Protein AF-A0A6Y3YWZ5-F1 (afdb_monomer)

Structure (mmCIF, N/CA/C/O backbone):
data_AF-A0A6Y3YWZ5-F1
#
_entry.id   AF-A0A6Y3YWZ5-F1
#
loop_
_atom_site.group_PDB
_atom_site.id
_atom_site.type_symbol
_atom_site.label_atom_id
_atom_site.label_alt_id
_atom_site.label_comp_id
_atom_site.label_asym_id
_atom_site.label_entity_id
_atom_site.label_seq_id
_atom_site.pdbx_PDB_ins_code
_atom_site.Cartn_x
_atom_site.Cartn_y
_atom_site.Cartn_z
_atom_site.occupancy
_atom_site.B_iso_or_equiv
_atom_site.auth_seq_id
_atom_site.auth_comp_id
_atom_site.auth_asym_id
_atom_site.auth_atom_id
_atom_site.pdbx_PDB_model_num
ATOM 1 N N . VAL A 1 1 ? 1.043 -9.529 -1.477 1.00 75.31 1 VAL A N 1
ATOM 2 C CA . VAL A 1 1 ? 0.853 -9.818 -2.928 1.00 75.31 1 VAL A CA 1
ATOM 3 C C . VAL A 1 1 ? -0.175 -8.912 -3.631 1.00 75.31 1 VAL A C 1
ATOM 5 O O . VAL A 1 1 ? 0.012 -8.634 -4.808 1.00 75.31 1 VAL A O 1
ATOM 8 N N . HIS A 1 2 ? -1.259 -8.441 -2.984 1.00 95.69 2 HIS A N 1
ATOM 9 C CA . HIS A 1 2 ? -2.296 -7.606 -3.640 1.00 95.69 2 HIS A CA 1
ATOM 10 C C . HIS A 1 2 ? -1.733 -6.397 -4.418 1.00 95.69 2 HIS A C 1
ATOM 12 O O . HIS A 1 2 ? -1.987 -6.279 -5.613 1.00 95.69 2 HIS A O 1
ATOM 18 N N . TRP A 1 3 ? -0.910 -5.565 -3.774 1.00 96.81 3 TRP A N 1
ATOM 19 C CA . TRP A 1 3 ? -0.380 -4.334 -4.374 1.00 96.81 3 TRP A CA 1
ATOM 20 C C . TRP A 1 3 ? 0.557 -4.556 -5.559 1.00 96.81 3 TRP A C 1
ATOM 22 O O . TRP A 1 3 ? 0.461 -3.835 -6.542 1.00 96.81 3 TRP A O 1
ATOM 32 N N . VAL A 1 4 ? 1.387 -5.600 -5.518 1.00 95.56 4 VAL A N 1
ATOM 33 C CA . VAL A 1 4 ? 2.262 -5.963 -6.646 1.00 95.56 4 VAL A CA 1
ATOM 34 C C . VAL A 1 4 ? 1.430 -6.344 -7.874 1.00 95.56 4 VAL A C 1
ATOM 36 O O . VAL A 1 4 ? 1.696 -5.879 -8.976 1.00 95.56 4 VAL A O 1
ATOM 39 N N . ARG A 1 5 ? 0.357 -7.129 -7.689 1.00 96.75 5 ARG A N 1
ATOM 40 C CA . ARG A 1 5 ? -0.565 -7.472 -8.787 1.00 96.75 5 ARG A CA 1
ATOM 41 C C . ARG A 1 5 ? -1.290 -6.243 -9.333 1.00 96.75 5 ARG A C 1
ATOM 43 O O . ARG A 1 5 ? -1.468 -6.138 -10.541 1.00 96.75 5 ARG A O 1
ATOM 50 N N . ALA A 1 6 ? -1.716 -5.332 -8.458 1.00 97.44 6 ALA A N 1
ATOM 51 C CA . ALA A 1 6 ? -2.364 -4.087 -8.863 1.00 97.44 6 ALA A CA 1
ATOM 52 C C . ALA A 1 6 ? -1.416 -3.193 -9.681 1.00 97.44 6 ALA A C 1
ATOM 54 O O . ALA A 1 6 ? -1.818 -2.704 -10.730 1.00 97.44 6 ALA A O 1
ATOM 55 N N . PHE A 1 7 ? -0.160 -3.062 -9.250 1.00 97.19 7 PHE A N 1
ATOM 56 C CA . PHE A 1 7 ? 0.890 -2.335 -9.964 1.00 97.19 7 PHE A CA 1
ATOM 57 C C . PHE A 1 7 ? 1.151 -2.913 -11.361 1.00 97.19 7 PHE A C 1
ATOM 59 O O . PHE A 1 7 ? 1.114 -2.184 -12.347 1.00 97.19 7 PHE A O 1
ATOM 66 N N . ILE A 1 8 ? 1.315 -4.237 -11.466 1.00 96.56 8 ILE A N 1
ATOM 67 C CA . ILE A 1 8 ? 1.505 -4.926 -12.753 1.00 96.56 8 ILE A CA 1
ATOM 68 C C . ILE A 1 8 ? 0.329 -4.664 -13.696 1.00 96.56 8 ILE A C 1
ATOM 70 O O . ILE A 1 8 ? 0.524 -4.351 -14.866 1.00 96.56 8 ILE A O 1
ATOM 74 N N . ARG A 1 9 ? -0.904 -4.775 -13.191 1.00 97.56 9 ARG A N 1
ATOM 75 C CA . ARG A 1 9 ? -2.115 -4.548 -13.992 1.00 97.56 9 ARG A CA 1
ATOM 76 C C . ARG A 1 9 ? -2.263 -3.096 -14.427 1.00 97.56 9 ARG A C 1
ATOM 78 O O . ARG A 1 9 ? -2.631 -2.863 -15.571 1.00 97.56 9 ARG A O 1
ATOM 85 N N . PHE A 1 10 ? -1.955 -2.145 -13.547 1.00 97.81 10 PHE A N 1
ATOM 86 C CA . PHE A 1 10 ? -1.946 -0.720 -13.877 1.00 97.81 10 PHE A CA 1
ATOM 87 C C . PHE A 1 10 ? -0.986 -0.420 -15.037 1.00 97.81 10 PHE A C 1
ATOM 89 O O . PHE A 1 10 ? -1.316 0.353 -15.926 1.00 97.81 10 PHE A O 1
ATOM 96 N N . HIS A 1 11 ? 0.150 -1.121 -15.084 1.00 97.69 11 HIS A N 1
ATOM 97 C CA . HIS A 1 11 ? 1.150 -1.011 -16.148 1.00 97.69 11 HIS A CA 1
ATOM 98 C C . HIS A 1 11 ? 0.939 -1.972 -17.324 1.00 97.69 11 HIS A C 1
ATOM 100 O O . HIS A 1 11 ? 1.894 -2.253 -18.048 1.00 97.69 11 HIS A O 1
ATOM 106 N N . GLY A 1 12 ? -0.275 -2.495 -17.523 1.00 97.00 12 GLY A N 1
ATOM 107 C CA . GLY A 1 12 ? -0.608 -3.316 -18.692 1.00 97.00 12 GLY A CA 1
ATOM 108 C C . GLY A 1 12 ? 0.037 -4.705 -18.701 1.00 97.00 12 GLY A C 1
ATOM 109 O O . GLY A 1 12 ? 0.314 -5.249 -19.761 1.00 97.00 12 GLY A O 1
ATOM 110 N N . VAL A 1 13 ? 0.294 -5.287 -17.526 1.00 95.56 13 VAL A N 1
ATOM 111 C CA . VAL A 1 13 ? 0.911 -6.619 -17.364 1.00 95.56 13 VAL A CA 1
ATOM 112 C C . VAL A 1 13 ? 2.350 -6.692 -17.900 1.00 95.56 13 VAL A C 1
ATOM 114 O O . VAL A 1 13 ? 2.870 -7.763 -18.207 1.00 95.56 13 VAL A O 1
ATOM 117 N N . ARG A 1 14 ? 3.039 -5.547 -17.957 1.00 94.75 14 ARG A N 1
ATOM 118 C CA . ARG A 1 14 ? 4.482 -5.502 -18.212 1.00 94.75 14 ARG A CA 1
ATOM 119 C C . ARG A 1 14 ? 5.252 -6.172 -17.075 1.00 94.75 14 ARG A C 1
ATOM 121 O O . ARG A 1 14 ? 4.851 -6.109 -15.908 1.00 94.75 14 ARG A O 1
ATOM 128 N N . HIS A 1 15 ? 6.371 -6.806 -17.419 1.00 92.88 15 HIS A N 1
ATOM 129 C CA . HIS A 1 15 ? 7.212 -7.469 -16.433 1.00 92.88 15 HIS A CA 1
ATOM 130 C C . HIS A 1 15 ? 7.807 -6.430 -15.461 1.00 92.88 15 HIS A C 1
ATOM 132 O O . HIS A 1 15 ? 8.466 -5.499 -15.913 1.00 92.88 15 HIS A O 1
ATOM 138 N N . PRO A 1 16 ? 7.646 -6.570 -14.133 1.00 90.75 16 PRO A N 1
ATOM 139 C CA . PRO A 1 16 ? 8.078 -5.544 -13.180 1.00 90.75 16 PRO A CA 1
ATOM 140 C C . PRO A 1 16 ? 9.558 -5.171 -13.218 1.00 90.75 16 PRO A C 1
ATOM 142 O O . PRO A 1 16 ? 9.900 -4.043 -12.892 1.00 90.75 16 PRO A O 1
ATOM 145 N N . ALA A 1 17 ? 10.434 -6.091 -13.628 1.00 90.50 17 ALA A N 1
ATOM 146 C CA . ALA A 1 17 ? 11.861 -5.791 -13.767 1.00 90.50 17 ALA A CA 1
ATOM 147 C C . ALA A 1 17 ? 12.158 -4.725 -14.841 1.00 90.50 17 ALA A C 1
ATOM 149 O O . ALA A 1 17 ? 13.244 -4.162 -14.842 1.00 90.50 17 ALA A O 1
ATOM 150 N N . THR A 1 18 ? 11.211 -4.434 -15.742 1.00 91.69 18 THR A N 1
ATOM 151 C CA . THR A 1 18 ? 11.331 -3.356 -16.737 1.00 91.69 18 THR A CA 1
ATOM 152 C C . THR A 1 18 ? 10.636 -2.064 -16.295 1.00 91.69 18 THR A C 1
ATOM 154 O O . THR A 1 18 ? 10.505 -1.148 -17.099 1.00 91.69 18 THR A O 1
ATOM 157 N N . LEU A 1 19 ? 10.107 -2.010 -15.069 1.00 91.25 19 LEU A N 1
ATOM 158 C CA . LEU A 1 19 ? 9.378 -0.867 -14.516 1.00 91.25 19 LEU A CA 1
ATOM 159 C C . LEU A 1 19 ? 10.220 -0.258 -13.391 1.00 91.25 19 LEU A C 1
ATOM 161 O O . LEU A 1 19 ? 10.678 -0.995 -12.516 1.00 91.25 19 LEU A O 1
ATOM 165 N N . GLY A 1 20 ? 10.442 1.057 -13.420 1.00 87.62 20 GLY A N 1
ATOM 166 C CA . GLY A 1 20 ? 11.359 1.754 -12.515 1.00 87.62 20 GLY A CA 1
ATOM 167 C C . GLY A 1 20 ? 10.668 2.771 -11.607 1.00 87.62 20 GLY A C 1
ATOM 168 O O . GLY A 1 20 ? 9.473 2.664 -11.327 1.00 87.62 20 GLY A O 1
ATOM 169 N N . SER A 1 21 ? 11.433 3.770 -11.145 1.00 87.19 21 SER A N 1
ATOM 170 C CA . SER A 1 21 ? 10.934 4.826 -10.242 1.00 87.19 21 SER A CA 1
ATOM 171 C C . SER A 1 21 ? 9.713 5.537 -10.813 1.00 87.19 21 SER A C 1
ATOM 173 O O . SER A 1 21 ? 8.696 5.653 -10.136 1.00 87.19 21 SER A O 1
ATOM 175 N N . SER A 1 22 ? 9.775 5.925 -12.089 1.00 89.50 22 SER A N 1
ATOM 176 C CA . SER A 1 22 ? 8.696 6.620 -12.797 1.00 89.50 22 SER A CA 1
ATOM 177 C C . SER A 1 22 ? 7.377 5.857 -12.750 1.00 89.50 22 SER A C 1
ATOM 179 O O . SER A 1 22 ? 6.321 6.426 -12.484 1.00 89.50 22 SER A O 1
ATOM 181 N N . GLU A 1 23 ? 7.418 4.546 -12.970 1.00 93.25 23 GLU A N 1
ATOM 182 C CA . GLU A 1 23 ? 6.243 3.686 -12.936 1.00 93.25 23 GLU A CA 1
ATOM 183 C C . GLU A 1 23 ? 5.682 3.536 -11.525 1.00 93.25 23 GLU A C 1
ATOM 185 O O . GLU A 1 23 ? 4.460 3.481 -11.343 1.00 93.25 23 GLU A O 1
ATOM 190 N N . VAL A 1 24 ? 6.566 3.444 -10.531 1.00 91.94 24 VAL A N 1
ATOM 191 C CA . VAL A 1 24 ? 6.186 3.367 -9.120 1.00 91.94 24 VAL A CA 1
ATOM 192 C C . VAL A 1 24 ? 5.538 4.676 -8.677 1.00 91.94 24 VAL A C 1
ATOM 194 O O . VAL A 1 24 ? 4.453 4.641 -8.099 1.00 91.94 24 VAL A O 1
ATOM 197 N N . GLU A 1 25 ? 6.131 5.820 -9.005 1.00 91.19 25 GLU A N 1
ATOM 198 C CA . GLU A 1 25 ? 5.586 7.149 -8.720 1.00 91.19 25 GLU A CA 1
ATOM 199 C C . GLU A 1 25 ? 4.247 7.384 -9.414 1.00 91.19 25 GLU A C 1
ATOM 201 O O . GLU A 1 25 ? 3.301 7.842 -8.770 1.00 91.19 25 GLU A O 1
ATOM 206 N N . ALA A 1 26 ? 4.123 7.012 -10.691 1.00 94.19 26 ALA A N 1
ATOM 207 C CA . ALA A 1 26 ? 2.872 7.127 -11.434 1.00 94.19 26 ALA A CA 1
ATOM 208 C C . ALA A 1 26 ? 1.755 6.297 -10.788 1.00 94.19 26 ALA A C 1
ATOM 210 O O . ALA A 1 26 ? 0.642 6.786 -10.598 1.00 94.19 26 ALA A O 1
ATOM 211 N N . PHE A 1 27 ? 2.050 5.058 -10.389 1.00 95.56 27 PHE A N 1
ATOM 212 C CA . PHE A 1 27 ? 1.073 4.197 -9.726 1.00 95.56 27 PHE A CA 1
ATOM 213 C C . PHE A 1 27 ? 0.670 4.719 -8.341 1.00 95.56 27 PHE A C 1
ATOM 215 O O . PHE A 1 27 ? -0.509 4.712 -7.989 1.00 95.56 27 PHE A O 1
ATOM 222 N N . LEU A 1 28 ? 1.634 5.174 -7.542 1.00 93.12 28 LEU A N 1
ATOM 223 C CA . LEU A 1 28 ? 1.380 5.709 -6.204 1.00 93.12 28 LEU A CA 1
ATOM 224 C C . LEU A 1 28 ? 0.599 7.029 -6.259 1.00 93.12 28 LEU A C 1
ATOM 226 O O . LEU A 1 28 ? -0.368 7.201 -5.512 1.00 93.12 28 LEU A O 1
ATOM 230 N N . SER A 1 29 ? 0.939 7.902 -7.208 1.00 92.75 29 SER A N 1
ATOM 231 C CA . SER A 1 29 ? 0.181 9.121 -7.501 1.00 92.75 29 SER A CA 1
ATOM 232 C C . SER A 1 29 ? -1.241 8.787 -7.934 1.00 92.75 29 SER A C 1
ATOM 234 O O . SER A 1 29 ? -2.185 9.376 -7.411 1.00 92.75 29 SER A O 1
ATOM 236 N N . TRP A 1 30 ? -1.402 7.767 -8.787 1.00 96.50 30 TRP A N 1
ATOM 237 C CA . TRP A 1 30 ? -2.717 7.298 -9.211 1.00 96.50 30 TRP A CA 1
ATOM 238 C C . TRP A 1 30 ? -3.592 6.813 -8.044 1.00 96.50 30 TRP A C 1
ATOM 240 O O . TRP A 1 30 ? -4.802 7.059 -7.960 1.00 96.50 30 TRP A O 1
ATOM 250 N N . LEU A 1 31 ? -2.976 6.112 -7.088 1.00 95.25 31 LEU A N 1
ATOM 251 C CA . LEU A 1 31 ? -3.669 5.687 -5.878 1.00 95.25 31 LEU A CA 1
ATOM 252 C C . LEU A 1 31 ? -4.123 6.885 -5.030 1.00 95.25 31 LEU A C 1
ATOM 254 O O . LEU A 1 31 ? -5.227 6.865 -4.480 1.00 95.25 31 LEU A O 1
ATOM 258 N N . ALA A 1 32 ? -3.281 7.909 -4.905 1.00 91.00 32 ALA A N 1
ATOM 259 C CA . ALA A 1 32 ? -3.564 9.079 -4.083 1.00 91.00 32 ALA A CA 1
ATOM 260 C C . ALA A 1 32 ? -4.621 10.004 -4.706 1.00 91.00 32 ALA A C 1
ATOM 262 O O . ALA A 1 32 ? -5.553 10.408 -4.010 1.00 91.00 32 ALA A O 1
ATOM 263 N N . ASN A 1 33 ? -4.507 10.316 -5.997 1.00 92.56 33 ASN A N 1
ATOM 264 C CA . ASN A 1 33 ? -5.294 11.376 -6.627 1.00 92.56 33 ASN A CA 1
ATOM 265 C C . ASN A 1 33 ? -6.618 10.850 -7.202 1.00 92.56 33 ASN A C 1
ATOM 267 O O . ASN A 1 33 ? -7.687 11.393 -6.916 1.00 92.56 33 ASN A O 1
ATOM 271 N N . GLU A 1 34 ? -6.577 9.753 -7.954 1.00 94.88 34 GLU A N 1
ATOM 272 C CA . GLU A 1 34 ? -7.732 9.211 -8.672 1.00 94.88 34 GLU A CA 1
ATOM 273 C C . GLU A 1 34 ? -8.491 8.217 -7.802 1.00 94.88 34 GLU A C 1
ATOM 275 O O . GLU A 1 34 ? -9.718 8.266 -7.706 1.00 94.88 34 GLU A O 1
ATOM 280 N N . ARG A 1 35 ? -7.769 7.312 -7.130 1.00 96.12 35 ARG A N 1
ATOM 281 C CA . ARG A 1 35 ? -8.395 6.326 -6.234 1.00 96.12 35 ARG A CA 1
ATOM 282 C C . ARG A 1 35 ? -8.669 6.866 -4.839 1.00 96.12 35 ARG A C 1
ATOM 284 O O . ARG A 1 35 ? -9.385 6.199 -4.092 1.00 96.12 35 ARG A O 1
ATOM 291 N N . LYS A 1 36 ? -8.132 8.046 -4.505 1.00 92.75 36 LYS A N 1
ATOM 292 C CA . LYS A 1 36 ? -8.336 8.744 -3.226 1.00 92.75 36 LYS A CA 1
ATOM 293 C C . LYS A 1 36 ? -8.121 7.823 -2.025 1.00 92.75 36 LYS A C 1
ATOM 295 O O . LYS A 1 36 ? -8.874 7.863 -1.050 1.00 92.75 36 LYS A O 1
ATOM 300 N N . VAL A 1 37 ? -7.128 6.932 -2.114 1.00 92.94 37 VAL A N 1
ATOM 301 C CA . VAL A 1 37 ? -6.883 5.966 -1.043 1.00 92.94 37 VAL A CA 1
ATOM 302 C C . VAL A 1 37 ? -6.381 6.674 0.207 1.00 92.94 37 VAL A C 1
ATOM 304 O O . VAL A 1 37 ? -5.721 7.711 0.151 1.00 92.94 37 VAL A O 1
ATOM 307 N N . SER A 1 38 ? -6.653 6.075 1.363 1.00 90.75 38 SER A N 1
ATOM 308 C CA . SER A 1 38 ? -6.120 6.596 2.615 1.00 90.75 38 SER A CA 1
ATOM 309 C C . SER A 1 38 ? -4.585 6.573 2.631 1.00 90.75 38 SER A C 1
ATOM 311 O O . SER A 1 38 ? -3.934 5.741 1.993 1.00 90.75 38 SER A O 1
ATOM 313 N N . VAL A 1 39 ? -3.995 7.433 3.458 1.00 88.19 39 VAL A N 1
ATOM 314 C CA . VAL A 1 39 ? -2.546 7.471 3.695 1.00 88.19 39 VAL A CA 1
ATOM 315 C C . VAL A 1 39 ? -1.985 6.111 4.141 1.00 88.19 39 VAL A C 1
ATOM 317 O O . VAL A 1 39 ? -0.887 5.728 3.728 1.00 88.19 39 VAL A O 1
ATOM 320 N N . SER A 1 40 ? -2.709 5.360 4.978 1.00 88.75 40 SER A N 1
ATOM 321 C CA . SER A 1 40 ? -2.263 4.028 5.412 1.00 88.75 40 SER A CA 1
ATOM 322 C C . SER A 1 40 ? -2.273 3.033 4.253 1.00 88.75 40 SER A C 1
ATOM 324 O O . SER A 1 40 ? -1.315 2.278 4.095 1.00 88.75 40 SER A O 1
ATOM 326 N N . THR A 1 41 ? -3.291 3.084 3.395 1.00 93.12 41 THR A N 1
ATOM 327 C CA . THR A 1 41 ? -3.384 2.268 2.177 1.00 93.12 41 THR A CA 1
ATOM 328 C C . THR A 1 41 ? -2.236 2.568 1.209 1.00 93.12 41 THR A C 1
ATOM 330 O O . THR A 1 41 ? -1.555 1.645 0.768 1.00 93.12 41 THR A O 1
ATOM 333 N N . HIS A 1 42 ? -1.956 3.847 0.939 1.00 91.62 42 HIS A N 1
ATOM 334 C CA . HIS A 1 42 ? -0.838 4.261 0.084 1.00 91.62 42 HIS A CA 1
ATOM 335 C C . HIS A 1 42 ? 0.507 3.747 0.615 1.00 91.62 42 HIS A C 1
ATOM 337 O O . HIS A 1 42 ? 1.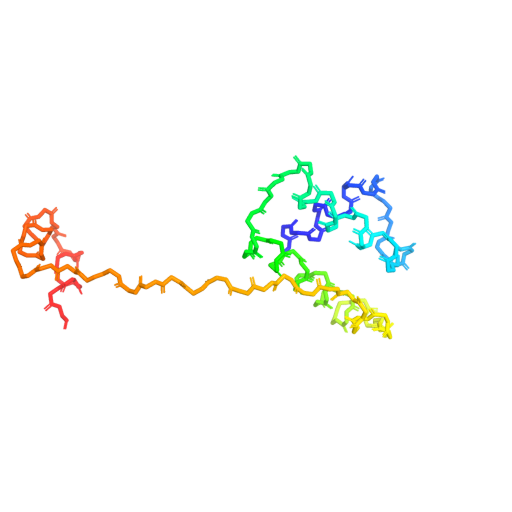337 3.231 -0.130 1.00 91.62 42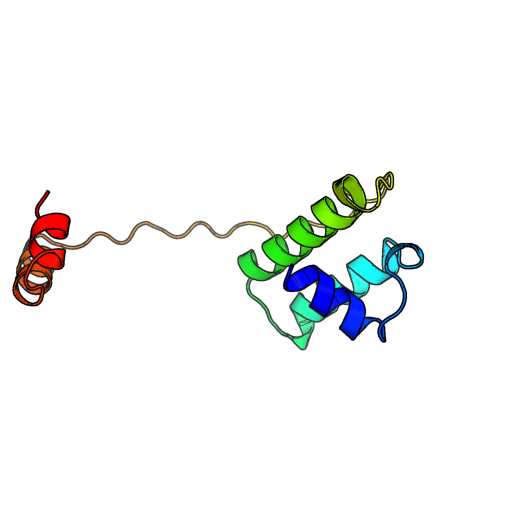 HIS A O 1
ATOM 343 N N . ARG A 1 43 ? 0.725 3.829 1.933 1.00 89.62 43 ARG A N 1
ATOM 344 C CA . ARG A 1 43 ? 1.939 3.294 2.565 1.00 89.62 43 ARG A CA 1
ATOM 345 C C . ARG A 1 43 ? 2.066 1.786 2.445 1.00 89.62 43 ARG A C 1
ATOM 347 O O . ARG A 1 43 ? 3.175 1.307 2.237 1.00 89.62 43 ARG A O 1
ATOM 354 N N . GLN A 1 44 ? 0.967 1.046 2.573 1.00 93.38 44 GLN A N 1
ATOM 355 C CA . GLN A 1 44 ? 0.985 -0.401 2.359 1.00 93.38 44 GLN A CA 1
ATOM 356 C C . GLN A 1 44 ? 1.339 -0.745 0.909 1.00 93.38 44 GLN A C 1
ATOM 358 O O . GLN A 1 44 ? 2.096 -1.687 0.683 1.00 93.38 44 GLN A O 1
ATOM 363 N N . ALA A 1 45 ? 0.835 0.028 -0.059 1.00 94.44 45 ALA A N 1
ATOM 364 C CA . ALA A 1 45 ? 1.193 -0.130 -1.465 1.00 94.44 45 ALA A CA 1
ATOM 365 C C . ALA A 1 45 ? 2.684 0.129 -1.699 1.00 94.44 45 ALA A C 1
ATOM 367 O O . ALA A 1 45 ? 3.368 -0.741 -2.236 1.00 94.44 45 ALA A O 1
ATOM 368 N N . LEU A 1 46 ? 3.202 1.261 -1.208 1.00 92.06 46 LEU A N 1
ATOM 369 C CA . LEU A 1 46 ? 4.628 1.582 -1.266 1.00 92.06 46 LEU A CA 1
ATOM 370 C C . LEU A 1 46 ? 5.461 0.460 -0.636 1.00 92.06 46 LEU A C 1
ATOM 372 O O . LEU A 1 46 ? 6.285 -0.132 -1.320 1.00 92.06 46 LEU A O 1
ATOM 376 N N . ALA A 1 47 ? 5.201 0.094 0.623 1.00 90.69 47 ALA A N 1
ATOM 377 C CA . ALA A 1 47 ? 5.955 -0.943 1.332 1.00 90.69 47 ALA A CA 1
ATOM 378 C C . ALA A 1 47 ? 5.968 -2.291 0.590 1.00 90.69 47 ALA A C 1
ATOM 380 O O . ALA A 1 47 ? 6.996 -2.966 0.553 1.00 90.69 47 ALA A O 1
ATOM 381 N N . ALA A 1 48 ? 4.852 -2.670 -0.037 1.00 94.31 48 ALA A N 1
ATOM 382 C CA . ALA A 1 48 ? 4.784 -3.882 -0.842 1.00 94.31 48 ALA A CA 1
ATOM 383 C C . ALA A 1 48 ? 5.677 -3.813 -2.092 1.00 94.31 48 ALA A C 1
ATOM 385 O O . ALA A 1 48 ? 6.309 -4.815 -2.422 1.00 94.31 48 ALA A O 1
ATOM 386 N N . LEU A 1 49 ? 5.744 -2.662 -2.769 1.00 92.12 49 LEU A N 1
ATOM 387 C CA . LEU A 1 49 ? 6.6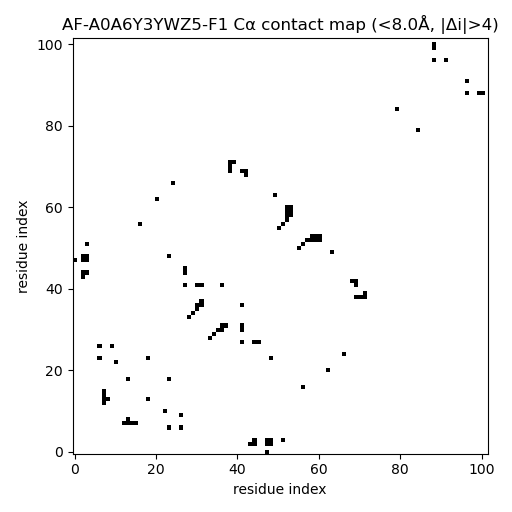29 -2.461 -3.922 1.00 92.12 49 LEU A CA 1
ATOM 388 C C . LEU A 1 49 ? 8.099 -2.443 -3.495 1.00 92.12 49 LEU A C 1
ATOM 390 O O . LEU A 1 49 ? 8.905 -3.142 -4.100 1.00 92.12 49 LEU A O 1
ATOM 394 N N . LEU A 1 50 ? 8.427 -1.751 -2.399 1.00 89.44 50 LEU A N 1
ATOM 395 C CA . LEU A 1 50 ? 9.776 -1.736 -1.821 1.00 89.44 50 LEU A CA 1
ATOM 396 C C . LEU A 1 50 ? 10.288 -3.150 -1.540 1.00 89.44 50 LEU A C 1
ATOM 398 O O . LEU A 1 50 ? 11.382 -3.527 -1.955 1.00 89.44 50 LEU A O 1
ATOM 402 N N . PHE A 1 51 ? 9.471 -3.944 -0.846 1.00 90.75 51 PHE A N 1
ATOM 403 C CA . PHE A 1 51 ? 9.802 -5.327 -0.540 1.00 90.75 51 PHE A CA 1
ATOM 404 C C . PHE A 1 51 ? 9.964 -6.156 -1.813 1.00 90.75 51 PHE A C 1
ATOM 406 O O . PHE A 1 51 ? 10.913 -6.921 -1.937 1.00 90.75 51 PHE A O 1
ATOM 413 N N . PHE A 1 52 ? 9.046 -6.007 -2.764 1.00 92.69 52 PHE A N 1
ATOM 414 C CA . PHE A 1 52 ? 9.069 -6.786 -3.990 1.00 92.69 52 PHE A CA 1
ATOM 415 C C . PHE A 1 52 ? 10.337 -6.525 -4.815 1.00 92.69 52 PHE A C 1
ATOM 417 O O . PHE A 1 52 ? 11.049 -7.469 -5.148 1.00 92.69 52 PHE A O 1
ATOM 424 N N . TYR A 1 53 ? 10.693 -5.267 -5.062 1.00 91.19 53 TYR A N 1
ATOM 425 C CA . TYR A 1 53 ? 11.914 -4.959 -5.804 1.00 91.19 53 TYR A CA 1
ATOM 426 C C . TYR A 1 53 ? 13.189 -5.325 -5.029 1.00 91.19 53 TYR A C 1
ATOM 428 O O . TYR A 1 53 ? 14.080 -5.961 -5.587 1.00 91.19 53 TYR A O 1
ATOM 436 N N . GLY A 1 54 ? 13.264 -4.999 -3.735 1.00 89.31 54 GLY A N 1
ATOM 437 C CA . GLY A 1 54 ? 14.484 -5.217 -2.953 1.00 89.31 54 GLY A CA 1
ATOM 438 C C . GLY A 1 54 ? 14.721 -6.669 -2.524 1.00 89.31 54 GLY A C 1
ATOM 439 O O . GLY A 1 54 ? 15.866 -7.090 -2.396 1.00 89.31 54 GLY A O 1
ATOM 440 N N . LYS A 1 55 ? 13.663 -7.449 -2.265 1.00 90.50 55 LYS A N 1
ATOM 441 C CA . LYS A 1 55 ? 13.775 -8.820 -1.727 1.00 90.50 55 LYS A CA 1
ATOM 442 C C . LYS A 1 55 ? 13.400 -9.914 -2.712 1.00 90.50 55 LYS A C 1
ATOM 444 O O . LYS A 1 55 ? 13.867 -11.031 -2.536 1.00 90.50 55 LYS A O 1
ATOM 449 N N . VAL A 1 56 ? 12.561 -9.626 -3.706 1.00 92.44 56 VAL A N 1
ATOM 450 C CA . VAL A 1 56 ? 12.137 -10.636 -4.691 1.00 92.44 56 VAL A CA 1
ATOM 451 C C . VAL A 1 56 ? 12.910 -10.482 -5.992 1.00 92.44 56 VAL A C 1
ATOM 453 O O . VAL A 1 56 ? 13.409 -11.469 -6.516 1.00 92.44 56 VAL A O 1
ATOM 456 N N . LEU A 1 57 ? 13.043 -9.253 -6.497 1.00 90.88 57 LEU A N 1
ATOM 457 C CA . LEU A 1 57 ? 13.808 -8.981 -7.719 1.00 90.88 57 LEU A CA 1
ATOM 458 C C . LEU A 1 57 ? 15.290 -8.689 -7.460 1.00 90.88 57 LEU A C 1
ATOM 460 O O . LEU A 1 57 ? 16.040 -8.515 -8.417 1.00 90.88 57 LEU A O 1
ATOM 464 N N . CYS A 1 58 ? 15.705 -8.618 -6.190 1.00 88.88 58 CYS A N 1
ATOM 465 C CA . CYS A 1 58 ? 17.077 -8.312 -5.771 1.00 88.88 58 CYS A CA 1
ATOM 466 C C . CYS A 1 58 ? 17.666 -7.087 -6.496 1.00 88.88 58 CYS A C 1
ATOM 468 O O . CYS A 1 58 ? 18.840 -7.070 -6.855 1.00 88.88 58 CYS A O 1
ATOM 470 N N . THR A 1 59 ? 16.830 -6.079 -6.754 1.00 83.56 59 THR A N 1
ATOM 471 C CA . THR A 1 59 ? 17.213 -4.856 -7.461 1.00 83.56 59 THR A CA 1
ATOM 472 C C . THR A 1 59 ? 17.606 -3.789 -6.450 1.00 83.56 59 THR A C 1
ATOM 474 O O . THR A 1 59 ? 16.899 -3.591 -5.459 1.00 83.56 59 THR A O 1
ATOM 477 N N . ASP A 1 60 ? 18.709 -3.091 -6.710 1.00 72.56 60 ASP A N 1
ATOM 478 C CA . ASP A 1 60 ? 19.093 -1.932 -5.912 1.00 72.56 60 ASP A CA 1
ATOM 479 C C . ASP A 1 60 ? 18.266 -0.711 -6.338 1.00 72.56 60 ASP A C 1
ATOM 481 O O . ASP A 1 60 ? 18.078 -0.456 -7.529 1.00 72.56 60 ASP A O 1
ATOM 485 N N . LEU A 1 61 ? 17.717 0.018 -5.370 1.00 71.81 61 LEU A N 1
ATOM 486 C CA . LEU A 1 61 ? 16.742 1.085 -5.618 1.00 71.81 61 LEU A CA 1
ATOM 487 C C . LEU A 1 61 ? 17.257 2.408 -5.045 1.00 71.81 61 LEU A C 1
ATOM 489 O O . LEU A 1 61 ? 16.759 2.861 -4.017 1.00 71.81 61 LEU A O 1
ATOM 493 N N . PRO A 1 62 ? 18.247 3.058 -5.672 1.00 71.50 62 PRO A N 1
ATOM 494 C CA . PRO A 1 62 ? 18.814 4.299 -5.142 1.00 71.50 62 PRO A CA 1
ATOM 495 C C . PRO A 1 62 ? 17.776 5.434 -5.026 1.00 71.50 62 PRO A C 1
ATOM 497 O O . PRO A 1 62 ? 17.833 6.225 -4.088 1.00 71.50 62 PRO A O 1
ATOM 500 N N . TRP A 1 63 ? 16.755 5.448 -5.889 1.00 69.31 63 TRP A N 1
ATOM 501 C CA . TRP A 1 63 ? 15.648 6.418 -5.883 1.00 69.31 63 TRP A CA 1
ATOM 502 C C . TRP A 1 63 ? 14.651 6.251 -4.717 1.00 69.31 63 TRP A C 1
ATOM 504 O O . TRP A 1 63 ? 13.739 7.058 -4.547 1.00 69.31 63 TRP A O 1
ATOM 514 N N . LEU A 1 64 ? 14.804 5.235 -3.857 1.00 62.66 64 LEU A N 1
ATOM 515 C CA . LEU A 1 64 ? 13.867 4.972 -2.752 1.00 62.66 64 LEU A CA 1
ATOM 516 C C . LEU A 1 64 ? 13.696 6.124 -1.772 1.00 62.66 64 LEU A C 1
ATOM 518 O O . LEU A 1 64 ? 12.654 6.244 -1.125 1.00 62.66 64 LEU A O 1
ATOM 522 N N . GLN A 1 65 ? 14.771 6.887 -1.596 1.00 62.44 65 GLN A N 1
ATOM 523 C CA . GLN A 1 65 ? 14.831 7.985 -0.641 1.00 62.44 65 GLN A CA 1
ATOM 524 C C . GLN A 1 65 ? 14.104 9.228 -1.162 1.00 62.44 65 GLN A C 1
ATOM 526 O O . GLN A 1 65 ? 13.741 10.094 -0.371 1.00 62.44 65 GLN A O 1
ATOM 531 N N . GLU A 1 66 ? 13.858 9.291 -2.471 1.00 68.00 66 GLU A N 1
ATOM 532 C CA . GLU A 1 66 ? 13.233 10.431 -3.143 1.00 68.00 66 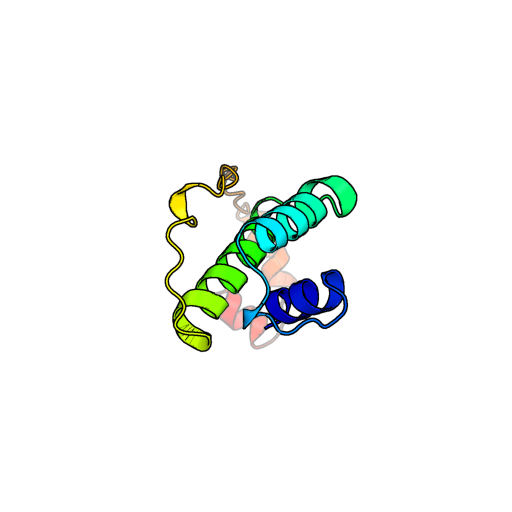GLU A CA 1
ATOM 533 C C . GLU A 1 66 ? 11.703 10.318 -3.155 1.00 68.00 66 GLU A C 1
ATOM 535 O O . GLU A 1 66 ? 11.001 11.327 -3.235 1.00 68.00 66 GLU A O 1
ATOM 540 N N . ILE A 1 67 ? 11.155 9.108 -2.971 1.00 67.88 67 ILE A N 1
ATOM 541 C CA . ILE A 1 67 ? 9.706 8.913 -2.887 1.00 67.88 67 ILE A CA 1
ATOM 542 C C . ILE A 1 67 ? 9.178 9.477 -1.568 1.00 67.88 67 ILE A C 1
ATOM 544 O O . ILE A 1 67 ? 9.325 8.895 -0.486 1.00 67.88 67 ILE A O 1
ATOM 548 N N . GLY A 1 68 ? 8.472 10.602 -1.689 1.00 64.69 68 GLY A N 1
ATOM 549 C CA . GLY A 1 68 ? 7.775 11.258 -0.594 1.00 64.69 68 GLY A CA 1
ATOM 550 C C . GLY A 1 68 ? 6.862 10.290 0.158 1.00 64.69 68 GLY A C 1
ATOM 551 O O . GLY A 1 68 ? 5.885 9.758 -0.374 1.00 64.69 68 GLY A O 1
ATOM 552 N N . ARG A 1 69 ? 7.156 10.061 1.441 1.00 67.56 69 ARG A N 1
ATOM 553 C CA . ARG A 1 69 ? 6.283 9.266 2.308 1.00 67.56 69 ARG A CA 1
ATOM 554 C C . ARG A 1 69 ? 5.156 10.155 2.832 1.00 67.56 69 ARG A C 1
ATOM 556 O O . ARG A 1 69 ? 5.442 11.197 3.425 1.00 67.56 69 ARG A O 1
ATOM 563 N N . PRO A 1 70 ? 3.884 9.730 2.717 1.00 67.19 70 PRO A N 1
ATOM 564 C CA . PRO A 1 70 ? 2.782 10.446 3.349 1.00 67.19 70 PRO A CA 1
ATOM 565 C C . PRO A 1 70 ? 3.048 10.634 4.848 1.00 67.19 70 PRO A C 1
ATOM 567 O O . PRO A 1 70 ? 3.666 9.760 5.462 1.00 67.19 70 PRO A O 1
ATOM 570 N N . ARG A 1 71 ? 2.568 11.718 5.469 1.00 71.19 71 ARG A N 1
ATOM 571 C CA . ARG A 1 71 ? 2.686 11.928 6.927 1.00 71.19 71 ARG A CA 1
ATOM 572 C C . ARG A 1 71 ? 1.602 11.147 7.682 1.00 71.19 71 ARG A C 1
ATOM 574 O O . ARG A 1 71 ? 0.460 11.114 7.232 1.00 71.19 71 ARG A O 1
ATOM 581 N N . PRO A 1 72 ? 1.913 10.485 8.814 1.00 66.31 72 PRO A N 1
ATOM 582 C CA . PRO A 1 72 ? 0.901 9.767 9.575 1.00 66.31 72 PRO A CA 1
ATOM 583 C C . PRO A 1 72 ? 0.019 10.764 10.319 1.00 66.31 72 PRO A C 1
ATOM 585 O O . PRO A 1 72 ? 0.533 11.624 11.025 1.00 66.31 72 PRO A O 1
ATOM 588 N N . SER A 1 73 ? -1.299 10.609 10.204 1.00 71.00 73 SER A N 1
ATOM 589 C CA . SER A 1 73 ? -2.225 11.224 11.153 1.00 71.00 73 SER A CA 1
ATOM 590 C C . SER A 1 73 ? -2.347 10.314 12.375 1.00 71.00 73 SER A C 1
ATOM 592 O O . SER A 1 73 ? -2.580 9.110 12.233 1.00 71.00 73 SER A O 1
ATOM 594 N N . ARG A 1 74 ? -2.140 10.870 13.572 1.00 76.81 74 ARG A N 1
ATOM 595 C CA . ARG A 1 74 ? -2.268 10.143 14.838 1.00 76.81 74 ARG A CA 1
ATOM 596 C C . ARG A 1 74 ? -3.730 10.195 15.273 1.00 76.81 74 ARG A C 1
ATOM 598 O O . ARG A 1 74 ? -4.247 11.270 15.553 1.00 76.81 74 ARG A O 1
ATOM 605 N N . ARG A 1 75 ? -4.394 9.038 15.325 1.00 78.00 75 ARG A N 1
ATOM 606 C CA . ARG A 1 75 ? -5.728 8.937 15.932 1.00 78.00 75 ARG A CA 1
ATOM 607 C C . ARG A 1 75 ? -5.586 8.968 17.449 1.00 78.00 75 ARG A C 1
ATOM 609 O O . ARG A 1 75 ? -4.686 8.326 17.991 1.00 78.00 75 ARG A O 1
ATOM 616 N N . LEU A 1 76 ? -6.463 9.713 18.110 1.00 86.38 76 LEU A N 1
ATOM 617 C CA . LEU A 1 76 ? -6.587 9.645 19.559 1.00 86.38 76 LEU A CA 1
ATOM 618 C C . LEU A 1 76 ? -7.259 8.316 19.932 1.00 86.38 76 LEU A C 1
ATOM 620 O O . LEU A 1 76 ? -8.171 7.888 19.217 1.00 86.38 76 LEU A O 1
ATOM 624 N N . PRO A 1 77 ? -6.803 7.642 20.998 1.00 85.12 77 PRO A N 1
ATOM 625 C CA . PRO A 1 77 ? -7.491 6.463 21.493 1.00 85.12 77 PRO A CA 1
ATOM 626 C C . PRO A 1 77 ? -8.891 6.867 21.961 1.00 85.12 77 PRO A C 1
ATOM 628 O O . PRO A 1 77 ? -9.049 7.829 22.710 1.00 85.12 77 PRO A O 1
ATOM 631 N N . VAL A 1 78 ? -9.898 6.130 21.503 1.00 89.81 78 VAL A N 1
ATOM 632 C CA . VAL A 1 78 ? -11.260 6.207 22.034 1.00 89.81 78 VAL A CA 1
ATOM 633 C C . VAL A 1 78 ? -11.410 5.028 22.983 1.00 89.81 78 VAL A C 1
ATOM 635 O O . VAL A 1 78 ? -11.169 3.889 22.582 1.00 89.81 78 VAL A O 1
ATOM 638 N N . VAL A 1 79 ? -11.736 5.313 24.240 1.00 92.88 79 VAL A N 1
ATOM 639 C CA . VAL A 1 79 ? -11.913 4.304 25.288 1.00 92.88 79 VAL A CA 1
ATOM 640 C C . VAL A 1 79 ? -13.396 4.115 25.577 1.00 92.88 79 VAL A C 1
ATOM 642 O O . VAL A 1 79 ? -14.157 5.079 25.531 1.00 92.88 79 VAL A O 1
ATOM 645 N N . LEU A 1 80 ? -13.791 2.874 25.861 1.00 94.06 80 LEU A N 1
ATOM 646 C CA . LEU A 1 80 ? -15.143 2.551 26.305 1.00 94.06 80 LEU A CA 1
ATOM 647 C C . LEU A 1 80 ? -15.296 2.900 27.788 1.00 94.06 80 LEU A C 1
ATOM 649 O O . LEU A 1 80 ? -14.391 2.666 28.592 1.00 94.06 80 LEU A O 1
ATOM 653 N N . THR A 1 81 ? -16.457 3.425 28.152 1.00 95.69 81 THR A N 1
ATOM 654 C CA . THR A 1 81 ? -16.877 3.569 29.548 1.00 95.69 81 THR A CA 1
ATOM 655 C C . THR A 1 81 ? -17.186 2.198 30.164 1.00 95.69 81 THR A C 1
ATOM 657 O O . THR A 1 81 ? -17.525 1.260 29.435 1.00 95.69 81 THR A O 1
ATOM 660 N N . PRO A 1 82 ? -17.132 2.056 31.502 1.00 95.12 82 PRO A N 1
ATOM 661 C CA . PRO A 1 82 ? -17.503 0.807 32.169 1.00 95.12 82 PRO A CA 1
ATOM 662 C C . PRO A 1 82 ? -18.888 0.283 31.754 1.00 95.12 82 PRO A C 1
ATOM 664 O O . PRO A 1 82 ? -19.040 -0.907 31.482 1.0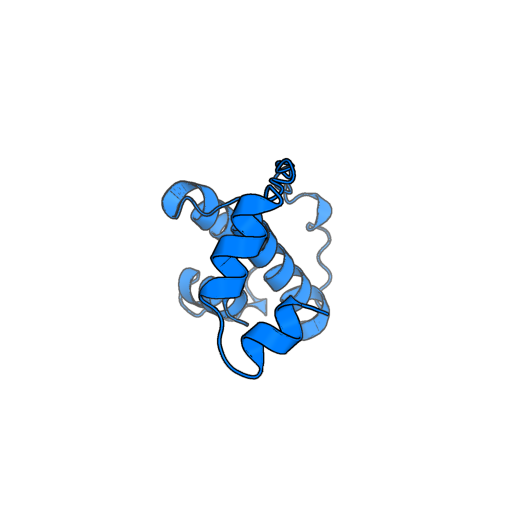0 95.12 82 PRO A O 1
ATOM 667 N N . ASP A 1 83 ? -19.874 1.171 31.604 1.00 96.19 83 ASP A N 1
ATOM 668 C CA . ASP A 1 83 ? -21.231 0.791 31.199 1.00 96.19 83 ASP A CA 1
ATOM 669 C C . ASP A 1 83 ? -21.297 0.280 29.752 1.00 96.19 83 ASP A C 1
ATOM 671 O O . ASP A 1 83 ? -22.053 -0.644 29.450 1.00 96.19 83 ASP A O 1
ATOM 675 N N . GLU A 1 84 ? -20.514 0.857 28.835 1.00 95.88 84 GLU A N 1
ATOM 676 C CA . GLU A 1 84 ? -20.412 0.362 27.456 1.00 95.88 84 GLU A CA 1
ATOM 677 C C . GLU A 1 84 ? -19.788 -1.030 27.405 1.00 95.88 84 GLU A C 1
ATOM 679 O O . GLU A 1 84 ? -20.277 -1.886 26.667 1.00 95.88 84 GLU A O 1
ATOM 684 N N . VAL A 1 85 ? -18.760 -1.279 28.220 1.00 94.62 85 VAL A N 1
ATOM 685 C CA . VAL A 1 85 ? -18.127 -2.599 28.326 1.00 94.62 85 VAL A CA 1
ATOM 686 C C . VAL A 1 85 ? -19.133 -3.633 28.826 1.00 94.62 85 VAL A C 1
ATOM 688 O O . VAL A 1 85 ? -19.299 -4.670 28.186 1.00 94.62 85 VAL A O 1
ATOM 691 N N . VAL A 1 86 ? -19.862 -3.343 29.911 1.00 94.31 86 VAL A N 1
ATOM 692 C CA . VAL A 1 86 ? -20.886 -4.256 30.454 1.00 94.31 86 VAL A CA 1
ATOM 693 C C . VAL A 1 86 ? -21.956 -4.574 29.409 1.00 94.31 86 VAL A C 1
ATOM 695 O O . VAL A 1 86 ? -22.305 -5.742 29.231 1.00 94.31 86 VAL A O 1
ATOM 698 N N . ARG A 1 87 ? -22.445 -3.563 28.675 1.00 95.38 87 ARG A N 1
ATOM 699 C CA . ARG A 1 87 ? -23.434 -3.777 27.608 1.00 95.38 87 ARG A CA 1
ATOM 700 C C . ARG A 1 87 ? -22.893 -4.670 26.496 1.00 95.38 87 ARG A C 1
ATOM 702 O O . ARG A 1 87 ? -23.577 -5.611 26.114 1.00 95.38 87 ARG A O 1
ATOM 709 N N . ILE A 1 88 ? -21.681 -4.413 25.999 1.00 93.56 88 ILE A N 1
ATOM 710 C CA . ILE A 1 88 ? -21.073 -5.209 24.920 1.00 93.56 88 ILE A CA 1
ATOM 711 C C . ILE A 1 88 ? -20.856 -6.656 25.369 1.00 93.56 88 ILE A C 1
ATOM 713 O O . ILE A 1 88 ? -21.232 -7.575 24.645 1.00 93.56 88 ILE A O 1
ATOM 717 N N . LEU A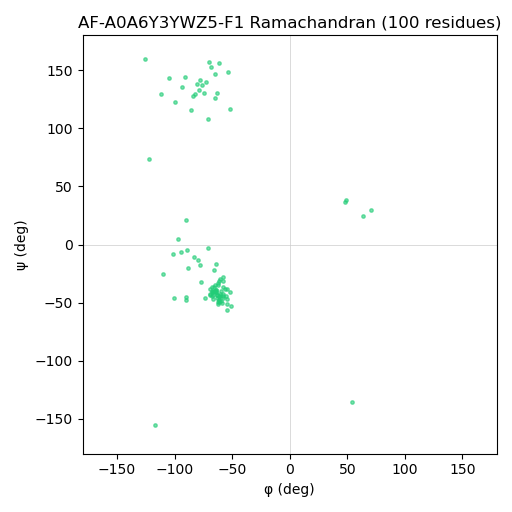 1 89 ? -20.319 -6.871 26.574 1.00 94.31 89 LEU A N 1
ATOM 718 C CA . LEU A 1 89 ? -20.120 -8.213 27.128 1.00 94.31 89 LEU A CA 1
ATOM 719 C C . LEU A 1 89 ? -21.437 -8.980 27.301 1.00 94.31 89 LEU A C 1
ATOM 721 O O . LEU A 1 89 ? -21.446 -10.201 27.167 1.00 94.31 89 LEU A O 1
ATOM 725 N N . GLY A 1 90 ? -22.542 -8.278 27.573 1.00 93.75 90 GLY A N 1
ATOM 726 C CA . GLY A 1 90 ? -23.882 -8.863 27.649 1.00 93.75 90 GLY A CA 1
ATOM 727 C C . GLY A 1 90 ? -24.415 -9.406 26.318 1.00 93.75 90 GLY A C 1
ATOM 728 O O . GLY A 1 90 ? -25.285 -10.271 26.343 1.00 93.75 90 GLY A O 1
ATOM 729 N N . PHE A 1 91 ? -23.887 -8.946 25.177 1.00 95.25 91 PHE A N 1
ATOM 730 C CA . PHE A 1 91 ? -24.247 -9.435 23.837 1.00 95.25 91 PHE A CA 1
ATOM 731 C C . PHE A 1 91 ? -23.317 -10.535 23.307 1.00 95.25 91 PHE A C 1
ATOM 733 O O . PHE A 1 91 ? -23.563 -11.073 22.229 1.00 95.25 91 PHE A O 1
ATOM 740 N N . LEU A 1 92 ? -22.233 -10.852 24.019 1.00 95.19 92 LEU A N 1
ATOM 741 C CA . LEU A 1 92 ? -21.326 -11.931 23.641 1.00 95.19 92 LEU A CA 1
ATOM 742 C C . LEU A 1 92 ? -21.770 -13.243 24.290 1.00 95.19 92 LEU A C 1
AT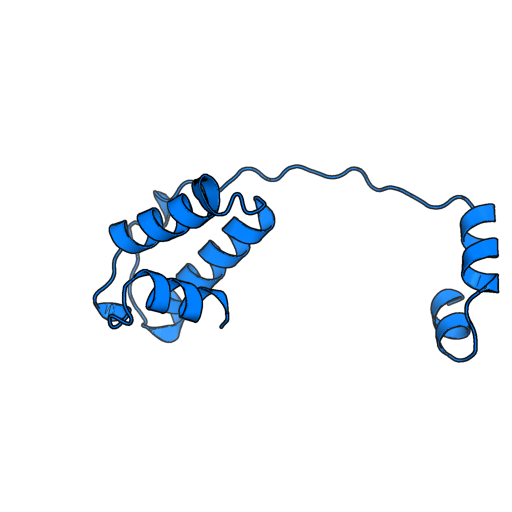OM 744 O O . LEU A 1 92 ? -22.187 -13.275 25.448 1.00 95.19 92 LEU A O 1
ATOM 748 N N . GLU A 1 93 ? -21.606 -14.346 23.568 1.00 93.81 93 GLU A N 1
ATOM 749 C CA . GLU A 1 93 ? -21.954 -15.690 24.034 1.00 93.81 93 GLU A CA 1
ATOM 750 C C . GLU A 1 93 ? -20.762 -16.649 23.913 1.00 93.81 93 GLU A C 1
ATOM 752 O O . GLU A 1 93 ? -19.810 -16.402 23.166 1.00 93.81 93 GLU A O 1
ATOM 757 N N . GLY A 1 94 ? -20.813 -17.748 24.673 1.00 92.06 94 GLY A N 1
ATOM 758 C CA . GLY A 1 94 ? -19.831 -18.833 24.612 1.00 92.06 94 GLY A CA 1
ATOM 759 C C . GLY A 1 94 ? -18.381 -18.373 24.795 1.00 92.06 94 GLY A C 1
ATOM 760 O O . GLY A 1 94 ? -18.065 -17.567 25.673 1.00 92.06 94 GLY A O 1
ATOM 761 N N . GLU A 1 95 ? -17.493 -18.891 23.947 1.00 92.62 95 GLU A N 1
ATOM 762 C CA . GLU A 1 95 ? -16.052 -18.618 23.996 1.00 92.62 95 GLU A CA 1
ATOM 763 C C . GLU A 1 95 ? -15.722 -17.137 23.770 1.00 92.62 95 GLU A C 1
ATOM 765 O O . GLU A 1 95 ? -14.816 -16.606 2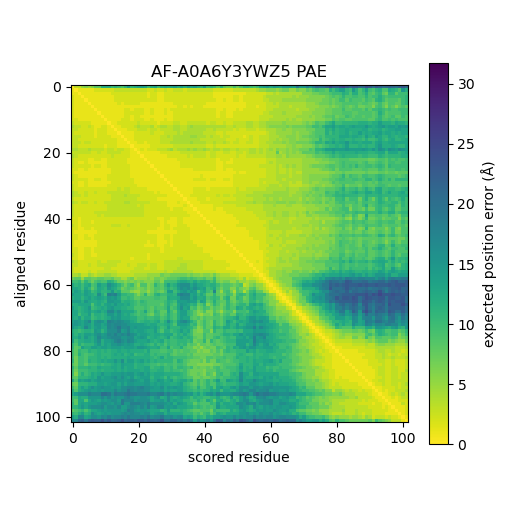4.406 1.00 92.62 95 GLU A O 1
ATOM 770 N N . HIS A 1 96 ? -16.482 -16.428 22.928 1.00 90.25 96 HIS A N 1
ATOM 771 C CA . HIS A 1 96 ? -16.245 -15.005 22.672 1.00 90.25 96 HIS A CA 1
ATOM 772 C C . HIS A 1 96 ? -16.479 -14.143 23.915 1.00 90.25 96 HIS A C 1
ATOM 774 O O . HIS A 1 96 ? -15.747 -13.177 24.131 1.00 90.25 96 HIS A O 1
ATOM 780 N N . ARG A 1 97 ? -17.451 -14.510 24.761 1.00 91.25 97 ARG A N 1
ATOM 781 C CA . ARG A 1 97 ? -17.653 -13.847 26.055 1.00 91.25 97 ARG A CA 1
ATOM 782 C C . ARG A 1 97 ? -16.524 -14.160 27.026 1.00 91.25 97 ARG A C 1
ATOM 784 O O . ARG A 1 97 ? -16.056 -13.248 27.697 1.00 91.25 97 ARG A O 1
ATOM 791 N N . LEU A 1 98 ? -16.082 -15.418 27.079 1.00 88.56 98 LEU A N 1
ATOM 792 C CA . LEU A 1 98 ? -14.962 -15.827 27.926 1.00 88.56 98 LEU A CA 1
ATOM 793 C C . LEU A 1 98 ? -13.695 -15.040 27.566 1.00 88.56 98 LEU A C 1
ATOM 795 O O . LEU A 1 98 ? -13.097 -14.428 28.441 1.00 88.56 98 LEU A O 1
ATOM 799 N N . PHE A 1 99 ? -13.335 -14.977 26.280 1.00 91.12 99 PHE A N 1
ATOM 800 C CA . PHE A 1 99 ? -12.161 -14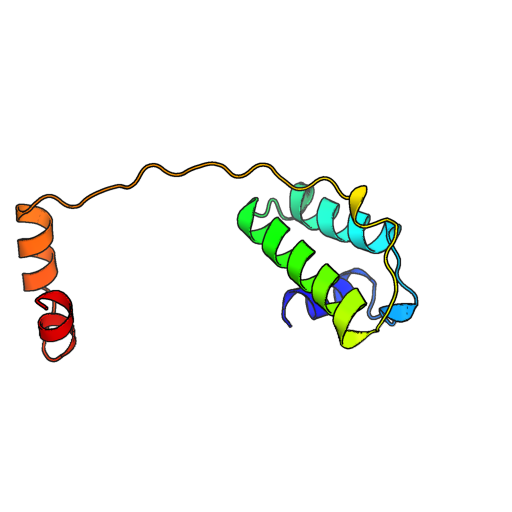.230 25.818 1.00 91.12 99 PHE A CA 1
ATOM 801 C C . PHE A 1 99 ? -12.243 -12.730 26.093 1.00 91.12 99 PHE A C 1
ATOM 803 O O . PHE A 1 99 ? -11.217 -12.105 26.329 1.00 91.12 99 PHE A O 1
ATOM 810 N N . ALA A 1 100 ? -13.439 -12.146 26.053 1.00 87.62 100 ALA A N 1
ATOM 811 C CA . ALA A 1 100 ? -13.618 -10.719 26.294 1.00 87.62 100 ALA A CA 1
ATOM 812 C C . ALA A 1 100 ? -13.610 -10.336 27.790 1.00 87.62 100 ALA A C 1
ATOM 814 O O . ALA A 1 100 ? -13.538 -9.149 28.100 1.00 87.62 100 ALA A O 1
ATOM 815 N N . GLN A 1 101 ? -13.718 -11.310 28.704 1.00 85.00 101 GLN A N 1
ATOM 816 C CA . GLN A 1 101 ? -13.708 -11.108 30.161 1.00 85.00 101 GLN A CA 1
ATOM 817 C C . GLN A 1 101 ? -12.359 -11.432 30.831 1.00 85.00 101 GLN A C 1
ATOM 819 O O . GLN A 1 101 ? -12.224 -11.184 32.031 1.00 85.00 101 GLN A O 1
ATOM 824 N N . LEU A 1 102 ? -11.404 -12.001 30.086 1.00 74.75 102 LEU A N 1
ATOM 825 C CA . LEU A 1 102 ? -10.028 -12.284 30.523 1.00 74.75 102 LEU A CA 1
ATOM 826 C C . LEU A 1 102 ? -9.137 -11.042 30.398 1.00 74.75 102 LEU A C 1
ATOM 828 O O . LEU A 1 102 ? -8.276 -10.869 31.290 1.00 74.75 102 LEU A O 1
#

Radius of gyration: 20.62 Å; Cα contacts (8 Å, |Δi|>4): 58; chains: 1; bounding box: 43×31×51 Å

Organism: Salmonella enterica I (NCBI:txid59201)

Solvent-accessible surface area (backbone atoms only — not comparable to full-atom values): 6371 Å² total; per-residue (Å²): 113,70,49,54,54,52,51,29,54,75,59,72,65,49,63,65,92,83,53,54,69,69,55,52,51,53,50,52,49,43,39,49,71,77,64,58,48,52,65,68,55,52,49,52,39,51,53,44,47,53,47,42,40,51,71,71,65,66,44,88,62,86,65,62,81,71,59,82,73,77,78,85,84,83,79,78,87,83,78,79,52,74,67,55,48,54,54,54,53,70,75,42,60,73,68,64,28,54,65,75,73,109

Nearest PDB structures (foldseek):
  2a3v-assembly1_D  TM=8.656E-01  e=1.468E-05  Vibrio cholerae O1 biovar El Tor str. N16961
  2a3v-assembly1_C  TM=8.275E-01  e=1.468E-05  Vibrio cholerae O1 biovar El Tor str. N16961
  2a3v-assembly1_A  TM=8.276E-01  e=1.647E-05  Vibrio cholerae O1 biovar El Tor str. N16961
  5hxy-assembly5_E  TM=6.477E-01  e=1.298E-02  Thermoplasma acidophilum DSM 1728

pLDDT: mean 88.62, std 9.29, range [62.44, 97.81]

Foldseek 3Di:
DVLVVVLCVVVVNPDCVVPAPVSLLVVLVCCCPVVVDDLVVSVVSLVVVVCCCCPVVVHDHPCNVVPDRDDDDDDDDDDDDPVRLVVVLVPDDDPRSVVSVD

InterPro domains:
  IPR004107 Integrase, SAM-like, N-terminal [PF13495] (1-62)
  IPR010998 Integrase/recombinase, N-terminal [G3DSA:1.10.150.130] (1-63)
  IPR011010 DNA breaking-rejoining enzyme, catalytic core [SSF56349] (3-94)
  IPR044068 Core-binding (CB) domain [PS51900] (1-57)

Mean predicted aligned error: 7.19 Å

Secondary structure (DSSP, 8-state):
-HHHHHHHHHTTT--GGG--HHHHHHHHHHHHHTS---HHHHHHHHHHHHHIIIIIS----GGGGTSPPPPPP-PPPP---HHHHHHHHHT--HHHHHHHH-

Sequence (102 aa):
VHWVRAFIRFHGVRHPATLGSSEVEAFLSWLANERKVSVSTHRQALAALLFFYGKVLCTDLPWLQEIGRPRPSRRLPVVLTPDEVVRILGFLEGEHRLFAQL